Protein AF-A0A445ASC3-F1 (afdb_monomer)

InterPro domains:
  IPR044824 Protein MAINTENANCE OF MERISTEMS-like [PTHR46033] (13-96)

Structure (mmCIF, N/CA/C/O backbone):
data_AF-A0A445ASC3-F1
#
_entry.id   AF-A0A445ASC3-F1
#
loop_
_atom_site.group_PDB
_atom_site.id
_atom_site.type_symbol
_atom_site.label_atom_id
_atom_site.label_alt_id
_atom_site.label_comp_id
_atom_site.label_asym_id
_atom_site.label_entity_id
_atom_site.label_seq_id
_atom_site.pdbx_PDB_ins_code
_atom_site.Cartn_x
_atom_site.Cartn_y
_atom_site.Cartn_z
_atom_site.occupancy
_atom_site.B_iso_or_equiv
_atom_site.auth_seq_id
_atom_site.auth_comp_id
_atom_site.auth_asym_id
_atom_site.auth_atom_id
_atom_site.pdbx_PDB_model_num
ATOM 1 N N . MET A 1 1 ? -5.730 -18.139 -25.866 1.00 34.94 1 MET A N 1
ATOM 2 C CA . MET A 1 1 ? -4.702 -17.527 -24.991 1.00 34.94 1 MET A CA 1
ATOM 3 C C . MET A 1 1 ? -5.071 -16.063 -24.742 1.00 34.94 1 MET A C 1
ATOM 5 O O . MET A 1 1 ? -4.876 -15.243 -25.631 1.00 34.94 1 MET A O 1
ATOM 9 N N . ARG A 1 2 ? -5.695 -15.721 -23.602 1.00 41.66 2 ARG A N 1
ATOM 10 C CA . ARG A 1 2 ? -6.029 -14.319 -23.276 1.00 41.66 2 ARG A CA 1
ATOM 11 C C . ARG A 1 2 ? -4.757 -13.605 -22.817 1.00 41.66 2 ARG A C 1
ATOM 13 O O . ARG A 1 2 ? -4.193 -13.951 -21.782 1.00 41.66 2 ARG A O 1
ATOM 20 N N . ARG A 1 3 ? -4.291 -12.649 -23.622 1.00 43.09 3 ARG A N 1
ATOM 21 C CA . ARG A 1 3 ? -3.148 -11.779 -23.319 1.00 43.09 3 ARG A CA 1
ATOM 22 C C . ARG A 1 3 ? -3.444 -11.005 -22.029 1.00 43.09 3 ARG A C 1
ATOM 24 O O . ARG A 1 3 ? -4.424 -10.273 -21.974 1.00 43.09 3 ARG A O 1
ATOM 31 N N . GLN A 1 4 ? -2.599 -11.144 -21.007 1.00 41.47 4 GLN A N 1
ATOM 32 C CA . GLN A 1 4 ? -2.651 -10.364 -19.758 1.00 41.47 4 GLN A CA 1
ATOM 33 C C . GLN A 1 4 ? -2.174 -8.902 -19.947 1.00 41.47 4 GLN A C 1
ATOM 35 O O . GLN A 1 4 ? -1.440 -8.360 -19.126 1.00 41.47 4 GLN A O 1
ATOM 40 N N . GLN A 1 5 ? -2.554 -8.246 -21.043 1.00 52.19 5 GLN A N 1
ATOM 41 C CA . GLN A 1 5 ? -2.149 -6.875 -21.369 1.00 52.19 5 GLN A CA 1
ATOM 42 C C . GLN A 1 5 ? -3.397 -6.054 -21.678 1.00 52.19 5 GLN A C 1
ATOM 44 O O . GLN A 1 5 ? -3.895 -6.084 -22.796 1.00 52.19 5 GLN A O 1
ATOM 49 N N . GLY A 1 6 ? -3.932 -5.362 -20.672 1.00 49.69 6 GLY A N 1
ATOM 50 C CA . GLY A 1 6 ? -5.141 -4.560 -20.866 1.00 49.69 6 GLY A CA 1
ATOM 51 C C . GLY A 1 6 ? -5.603 -3.736 -19.668 1.00 49.69 6 GLY A C 1
ATOM 52 O O . GLY A 1 6 ? -6.781 -3.439 -19.598 1.00 49.69 6 GLY A O 1
ATOM 53 N N . MET A 1 7 ? -4.723 -3.388 -18.726 1.00 57.03 7 MET A N 1
ATOM 54 C CA . MET A 1 7 ? -5.047 -2.374 -17.712 1.00 57.03 7 MET A CA 1
ATOM 55 C C . MET A 1 7 ? -4.029 -1.252 -17.815 1.00 57.03 7 MET A C 1
ATOM 57 O O . MET A 1 7 ? -2.823 -1.513 -17.640 1.00 57.03 7 MET A O 1
ATOM 61 N N . ARG A 1 8 ? -4.512 -0.040 -18.110 1.00 65.88 8 ARG A N 1
ATOM 62 C CA . ARG A 1 8 ? -3.726 1.195 -18.024 1.00 65.88 8 ARG A CA 1
ATOM 63 C C . ARG A 1 8 ? -3.235 1.377 -16.590 1.00 65.88 8 ARG A C 1
ATOM 65 O O . ARG A 1 8 ? -3.808 0.827 -15.653 1.00 65.88 8 ARG A O 1
ATOM 72 N N . LEU A 1 9 ? -2.118 2.082 -16.420 1.00 64.69 9 LEU A N 1
ATOM 73 C CA . LEU A 1 9 ? -1.539 2.302 -15.091 1.00 64.69 9 LEU A CA 1
ATOM 74 C C . LEU A 1 9 ? -2.527 3.026 -14.180 1.00 64.69 9 LEU A C 1
ATOM 76 O O . LEU A 1 9 ? -2.690 2.613 -13.038 1.00 64.69 9 LEU A O 1
ATOM 80 N N . ASP A 1 10 ? -3.248 3.996 -14.733 1.00 65.69 10 ASP A N 1
ATOM 81 C CA . ASP A 1 10 ? -4.293 4.752 -14.047 1.00 65.69 10 ASP A CA 1
ATOM 82 C C . ASP A 1 10 ? -5.380 3.820 -13.488 1.00 65.69 10 ASP A C 1
ATOM 84 O O . ASP A 1 10 ? -5.640 3.829 -12.292 1.00 65.69 10 ASP A O 1
ATOM 88 N N . GLU A 1 11 ? -5.896 2.888 -14.298 1.00 65.94 11 GLU A N 1
ATOM 89 C CA . GLU A 1 11 ? -6.919 1.911 -13.879 1.00 65.94 11 GLU A CA 1
ATOM 90 C C . GLU A 1 11 ? -6.437 0.958 -12.776 1.00 65.94 11 GLU A C 1
ATOM 92 O O . GLU A 1 11 ? -7.231 0.455 -11.985 1.00 65.94 11 GLU A O 1
ATOM 97 N N . ARG A 1 12 ? -5.130 0.685 -12.697 1.00 69.62 12 ARG A N 1
ATOM 98 C CA . ARG A 1 12 ? -4.582 -0.148 -11.616 1.00 69.62 12 ARG A CA 1
ATOM 99 C C . ARG A 1 12 ? -4.588 0.607 -10.298 1.00 69.62 12 ARG A C 1
ATOM 101 O O . ARG A 1 12 ? -4.865 0.006 -9.267 1.00 69.62 12 ARG A O 1
ATOM 108 N N . TYR A 1 13 ? -4.290 1.900 -10.326 1.00 70.62 13 TYR A N 1
ATOM 109 C CA . TYR A 1 13 ? -4.351 2.732 -9.130 1.00 70.62 13 TYR A CA 1
ATOM 110 C C . TYR A 1 13 ? -5.797 2.969 -8.677 1.00 70.62 13 TYR A C 1
ATOM 112 O O . TYR A 1 13 ? -6.056 2.944 -7.477 1.00 70.62 13 TYR A O 1
ATOM 120 N N . GLU A 1 14 ? -6.754 3.042 -9.605 1.00 73.31 14 GLU A N 1
ATOM 121 C CA . GLU A 1 14 ? -8.188 3.084 -9.275 1.00 73.31 14 GLU A CA 1
ATOM 122 C C . GLU A 1 14 ? -8.648 1.859 -8.461 1.00 73.31 14 GLU A C 1
ATOM 124 O O . GLU A 1 14 ? -9.491 1.982 -7.577 1.00 73.31 14 GLU A O 1
ATOM 129 N N . LEU A 1 15 ? -8.051 0.675 -8.659 1.00 71.31 15 LEU A N 1
ATOM 130 C CA . LEU A 1 15 ? -8.382 -0.522 -7.863 1.00 71.31 15 LEU A CA 1
ATOM 131 C C . LEU A 1 15 ? -8.004 -0.398 -6.381 1.00 71.31 15 LEU A C 1
ATOM 133 O O . LEU A 1 15 ? -8.601 -1.076 -5.537 1.00 71.31 15 LEU A O 1
ATOM 137 N N . LEU A 1 16 ? -7.014 0.445 -6.075 1.00 72.38 16 LEU A N 1
ATOM 138 C CA . LEU A 1 16 ? -6.645 0.821 -4.713 1.00 72.38 16 LEU A CA 1
ATOM 139 C C . LEU A 1 16 ? -7.534 1.936 -4.167 1.00 72.38 16 LEU A C 1
ATOM 141 O O . LEU A 1 16 ? -7.367 2.277 -3.001 1.00 72.38 16 LEU A O 1
ATOM 145 N N . GLY A 1 17 ? -8.398 2.542 -4.991 1.00 76.25 17 GLY A N 1
ATOM 146 C CA . GLY A 1 17 ? -9.219 3.727 -4.714 1.00 76.25 17 GLY A CA 1
ATOM 147 C C . GLY A 1 17 ? -8.431 4.983 -4.309 1.00 76.25 17 GLY A C 1
ATOM 148 O O . GLY A 1 17 ? -9.019 5.981 -3.888 1.00 76.25 17 GLY A O 1
ATOM 149 N N . VAL A 1 18 ? -7.096 4.908 -4.286 1.00 77.75 18 VAL A N 1
ATOM 150 C CA . VAL A 1 18 ? -6.159 6.001 -4.001 1.00 77.75 18 VAL A CA 1
ATOM 151 C C . VAL A 1 18 ? -5.063 5.936 -5.042 1.00 77.75 18 VAL A C 1
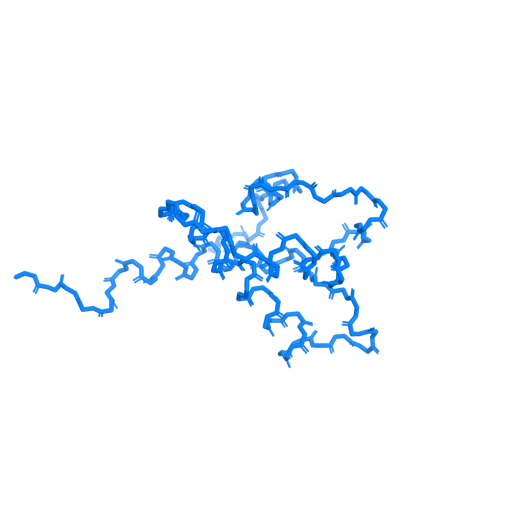ATOM 153 O O . VAL A 1 18 ? -4.470 4.882 -5.280 1.00 77.75 18 VAL A O 1
ATOM 156 N N . ILE A 1 19 ? -4.745 7.095 -5.595 1.00 80.31 19 ILE A N 1
ATOM 157 C CA . ILE A 1 19 ? -3.625 7.244 -6.507 1.00 80.31 19 ILE A CA 1
ATOM 158 C C . ILE A 1 19 ? -2.400 7.633 -5.667 1.00 80.31 19 ILE A C 1
ATOM 160 O O . ILE A 1 19 ? -2.416 8.693 -5.033 1.00 80.31 19 ILE A O 1
ATOM 164 N N . PRO A 1 20 ? -1.347 6.799 -5.608 1.00 78.81 20 PRO A N 1
ATOM 165 C CA . PRO A 1 20 ? -0.115 7.172 -4.932 1.00 78.81 20 PRO A CA 1
ATOM 166 C C . PRO A 1 20 ? 0.543 8.365 -5.633 1.00 78.81 20 PRO A C 1
ATOM 168 O O . PRO A 1 20 ? 0.534 8.444 -6.865 1.00 78.81 20 PRO A O 1
ATOM 171 N N . PRO A 1 21 ? 1.166 9.283 -4.878 1.00 81.94 21 PRO A N 1
ATOM 172 C CA . PRO A 1 21 ? 1.921 10.374 -5.472 1.00 81.94 21 PRO A CA 1
ATOM 173 C C . PRO A 1 21 ? 3.107 9.818 -6.268 1.00 81.94 21 PRO A C 1
ATOM 175 O O . PRO A 1 21 ? 3.742 8.844 -5.862 1.00 81.94 21 PRO A O 1
ATOM 178 N N . LEU A 1 22 ? 3.450 10.469 -7.384 1.00 79.00 22 LEU A N 1
ATOM 179 C CA . LEU A 1 22 ? 4.523 10.020 -8.284 1.00 79.00 22 LEU A CA 1
ATOM 180 C C . LEU A 1 22 ? 5.886 9.875 -7.583 1.00 79.00 22 LEU A C 1
ATOM 182 O O . LEU A 1 22 ? 6.701 9.067 -8.008 1.00 79.00 22 LEU A O 1
ATOM 186 N N . SER A 1 23 ? 6.120 10.603 -6.485 1.00 82.88 23 SER A N 1
ATOM 187 C CA . SER A 1 23 ? 7.325 10.475 -5.650 1.00 82.88 23 SER A CA 1
ATOM 188 C C . SER A 1 23 ? 7.447 9.120 -4.945 1.00 82.88 23 SER A C 1
ATOM 190 O O . SER A 1 23 ? 8.553 8.697 -4.622 1.00 82.88 23 SER A O 1
ATOM 192 N N . GLN A 1 24 ? 6.324 8.434 -4.725 1.00 81.62 24 GLN A N 1
ATOM 193 C CA . GLN A 1 24 ? 6.248 7.111 -4.101 1.00 81.62 24 GLN A CA 1
ATOM 194 C C . GLN A 1 24 ? 6.139 5.991 -5.143 1.00 81.62 24 GLN A C 1
ATOM 196 O O . GLN A 1 24 ? 6.129 4.815 -4.778 1.00 81.62 24 GLN A O 1
ATOM 201 N N . VAL A 1 25 ? 6.063 6.338 -6.433 1.00 79.94 25 VAL A N 1
ATOM 202 C CA . VAL A 1 25 ? 5.947 5.394 -7.545 1.00 79.94 25 VAL A CA 1
ATOM 203 C C . VAL A 1 25 ? 7.269 5.315 -8.295 1.00 79.94 25 VAL A C 1
ATOM 205 O O . VAL A 1 25 ? 7.735 6.278 -8.895 1.00 79.94 25 VAL A O 1
ATOM 208 N N . GLN A 1 26 ? 7.843 4.119 -8.350 1.00 78.31 26 GLN A N 1
ATOM 209 C CA . GLN A 1 26 ? 9.028 3.836 -9.142 1.00 78.31 26 GLN A CA 1
ATOM 210 C C . GLN A 1 26 ? 8.680 2.849 -10.262 1.00 78.31 26 GLN A C 1
ATOM 212 O O . GLN A 1 26 ? 8.588 1.641 -10.043 1.00 78.31 26 GLN A O 1
ATOM 217 N N . LYS A 1 27 ? 8.482 3.374 -11.481 1.00 76.50 27 LYS A N 1
ATOM 218 C CA . LYS A 1 27 ? 8.079 2.651 -12.711 1.00 76.50 27 LYS A CA 1
ATOM 219 C C . LYS A 1 27 ? 6.767 1.861 -12.580 1.00 76.50 27 LYS A C 1
ATOM 221 O O . LYS A 1 27 ? 5.747 2.262 -13.121 1.00 76.50 27 LYS A O 1
ATOM 226 N N . PHE A 1 28 ? 6.814 0.722 -11.893 1.00 75.31 28 PHE A N 1
ATOM 227 C CA . PHE A 1 28 ? 5.705 -0.215 -11.684 1.00 75.31 28 PHE A CA 1
ATOM 228 C C . PHE A 1 28 ? 5.679 -0.755 -10.249 1.00 75.31 28 PHE A C 1
ATOM 230 O O . PHE A 1 28 ? 5.174 -1.855 -10.003 1.00 75.31 28 PHE A O 1
ATOM 237 N N . ALA A 1 29 ? 6.268 -0.028 -9.310 1.00 79.69 29 ALA A N 1
ATOM 238 C CA . ALA A 1 29 ? 6.230 -0.364 -7.905 1.00 79.69 29 ALA A CA 1
ATOM 239 C C . ALA A 1 29 ? 5.916 0.881 -7.081 1.00 79.69 29 ALA A C 1
ATOM 241 O O . ALA A 1 29 ? 6.251 1.994 -7.480 1.00 79.69 29 ALA A O 1
ATOM 242 N N . VAL A 1 30 ? 5.245 0.679 -5.958 1.00 83.44 30 VAL A N 1
ATOM 243 C CA . VAL A 1 30 ? 4.896 1.727 -5.000 1.00 83.44 30 VAL A CA 1
ATOM 244 C C . VAL A 1 30 ? 5.659 1.463 -3.716 1.00 83.44 30 VAL A C 1
ATOM 246 O O . VAL A 1 30 ? 5.856 0.307 -3.348 1.00 83.44 30 VAL A O 1
ATOM 249 N N . ASN A 1 31 ? 6.085 2.517 -3.035 1.00 84.44 31 ASN A N 1
ATOM 250 C CA . ASN A 1 31 ? 6.778 2.399 -1.764 1.00 84.44 31 ASN A CA 1
ATOM 251 C C . ASN A 1 31 ? 5.913 1.677 -0.701 1.00 84.44 31 ASN A C 1
ATOM 253 O O . ASN A 1 31 ? 4.740 2.009 -0.508 1.00 84.44 31 ASN A O 1
ATOM 257 N N . CYS A 1 32 ? 6.500 0.697 -0.007 1.00 81.38 32 CYS A N 1
ATOM 258 C CA . CYS A 1 32 ? 5.866 -0.056 1.079 1.00 81.38 32 CYS A CA 1
ATOM 259 C C . CYS A 1 32 ? 5.409 0.863 2.218 1.00 81.38 32 CYS A C 1
ATOM 261 O O . CYS A 1 32 ? 4.312 0.678 2.740 1.00 81.38 32 CYS A O 1
ATOM 263 N N . THR A 1 33 ? 6.218 1.863 2.578 1.00 83.06 33 THR A N 1
ATOM 264 C CA . THR A 1 33 ? 5.914 2.825 3.644 1.00 83.06 33 THR A CA 1
ATOM 265 C C . THR A 1 33 ? 4.656 3.612 3.313 1.00 83.06 33 THR A C 1
ATOM 267 O O . THR A 1 33 ? 3.754 3.676 4.139 1.00 83.06 33 THR A O 1
ATOM 270 N N . TRP A 1 34 ? 4.519 4.107 2.077 1.00 85.00 34 TRP A N 1
ATOM 271 C CA . TRP A 1 34 ? 3.294 4.795 1.654 1.00 85.00 34 TRP A CA 1
ATOM 272 C C . TRP A 1 34 ? 2.062 3.885 1.753 1.00 85.00 34 TRP A C 1
ATOM 274 O O . TRP A 1 34 ? 0.999 4.313 2.208 1.00 85.00 34 TRP A O 1
ATOM 284 N N . PHE A 1 35 ? 2.204 2.614 1.363 1.00 82.62 35 PHE A N 1
ATOM 285 C CA . PHE A 1 35 ? 1.136 1.622 1.489 1.00 82.62 35 PHE A CA 1
ATOM 286 C C . PHE A 1 35 ? 0.731 1.407 2.953 1.00 82.62 35 PHE A C 1
ATOM 288 O O . PHE A 1 35 ? -0.459 1.371 3.255 1.00 82.62 35 PHE A O 1
ATOM 295 N N . GLN A 1 36 ? 1.700 1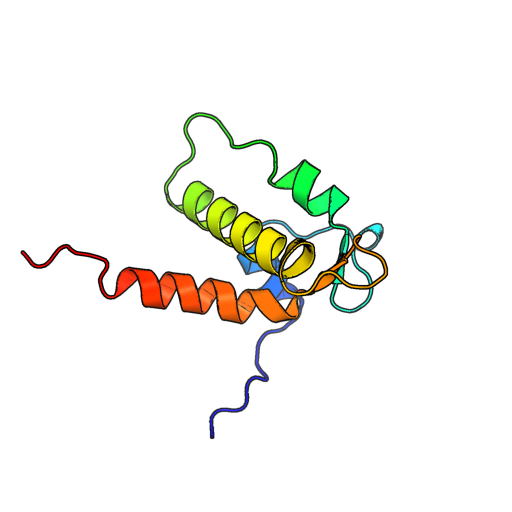.311 3.864 1.00 81.81 36 GLN A N 1
ATOM 296 C CA . GLN A 1 36 ? 1.452 1.181 5.301 1.00 81.81 36 GLN A CA 1
ATOM 297 C C . GLN A 1 36 ? 0.849 2.446 5.915 1.00 81.81 36 GLN A C 1
ATOM 299 O O . GLN A 1 36 ? -0.038 2.348 6.753 1.00 81.81 36 GLN A O 1
ATOM 304 N N . GLU A 1 37 ? 1.270 3.636 5.505 1.00 84.81 37 GLU A N 1
ATOM 305 C CA . GLU A 1 37 ? 0.680 4.882 6.002 1.00 84.81 37 GLU A CA 1
ATOM 306 C C . GLU A 1 37 ? -0.766 5.053 5.524 1.00 84.81 37 GLU A C 1
ATOM 308 O O . GLU A 1 37 ? -1.629 5.474 6.295 1.00 84.81 37 GLU A O 1
ATOM 313 N N . THR A 1 38 ? -1.043 4.673 4.274 1.00 83.81 38 THR A N 1
ATOM 314 C CA . THR A 1 38 ? -2.360 4.849 3.647 1.00 83.81 38 THR A CA 1
ATOM 315 C C . THR A 1 38 ? -3.360 3.773 4.069 1.00 83.81 38 THR A C 1
ATOM 317 O O . THR A 1 38 ? -4.522 4.079 4.321 1.00 83.81 38 THR A O 1
ATOM 320 N N . PHE A 1 39 ? -2.920 2.515 4.168 1.00 82.00 39 PHE A N 1
ATOM 321 C CA . PHE A 1 39 ? -3.783 1.362 4.460 1.00 82.00 39 PHE A CA 1
ATOM 322 C C . PHE A 1 39 ? -3.519 0.706 5.820 1.00 82.00 39 PHE A C 1
ATOM 324 O O . PHE A 1 39 ? -4.209 -0.241 6.189 1.00 82.00 39 PHE A O 1
ATOM 331 N N . GLY A 1 40 ? -2.540 1.176 6.592 1.00 77.44 40 GLY A N 1
ATOM 332 C CA . GLY A 1 40 ? -2.253 0.640 7.927 1.00 77.44 40 GLY A CA 1
ATOM 333 C C . GLY A 1 40 ? -3.214 1.133 9.005 1.00 77.44 40 GLY A C 1
ATOM 334 O O . GLY A 1 40 ? -3.319 0.509 10.057 1.00 77.44 40 GLY A O 1
ATOM 335 N N . LYS A 1 41 ? -3.948 2.225 8.754 1.00 80.31 41 LYS A N 1
ATOM 336 C CA . LYS A 1 41 ? -5.014 2.706 9.639 1.00 80.31 41 LYS A CA 1
ATOM 337 C C . LYS A 1 41 ? -6.372 2.381 9.038 1.00 80.31 41 LYS A C 1
ATOM 339 O O . LYS A 1 41 ? -6.840 3.068 8.137 1.00 80.31 41 LYS A O 1
ATOM 344 N N . TYR A 1 42 ? -6.996 1.334 9.559 1.00 78.88 42 TYR A N 1
ATOM 345 C CA . TYR A 1 42 ? -8.355 0.966 9.187 1.00 78.88 42 TYR A CA 1
ATOM 346 C C . TYR A 1 42 ? -9.364 1.995 9.736 1.00 78.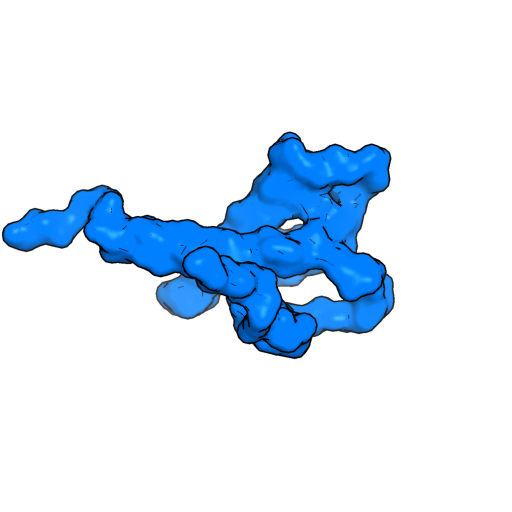88 42 TYR A C 1
ATOM 348 O O . TYR A 1 42 ? -9.336 2.273 10.940 1.00 78.88 42 TYR A O 1
ATOM 356 N N . PRO A 1 43 ? -10.241 2.584 8.902 1.00 75.00 43 PRO A N 1
ATOM 357 C CA . PRO A 1 43 ? -11.224 3.554 9.365 1.00 75.00 43 PRO A CA 1
ATOM 358 C C . PRO A 1 43 ? -12.321 2.876 10.199 1.00 75.00 43 PRO A C 1
ATOM 360 O O . PRO A 1 43 ? -12.873 1.842 9.822 1.00 75.00 43 PRO A O 1
ATOM 363 N N . ALA A 1 44 ? -12.653 3.465 11.350 1.00 75.75 44 ALA A N 1
ATOM 364 C CA . ALA A 1 44 ? -13.748 2.984 12.187 1.00 75.75 44 ALA A CA 1
ATOM 365 C C . ALA A 1 44 ? -15.089 3.201 11.466 1.00 75.75 44 ALA A C 1
ATOM 367 O O . ALA A 1 44 ? -15.398 4.321 11.067 1.00 75.75 44 ALA A O 1
ATOM 368 N N . GLY A 1 45 ? -15.876 2.134 11.305 1.00 80.94 45 GLY A N 1
ATOM 369 C CA . GLY A 1 45 ? -17.157 2.185 10.588 1.00 80.94 45 GLY A CA 1
ATOM 370 C C . GLY A 1 45 ? -17.041 2.101 9.062 1.00 80.94 45 GLY A C 1
ATOM 371 O O . GLY A 1 45 ? -17.911 2.615 8.368 1.00 80.94 45 GLY A O 1
ATOM 372 N N . ALA A 1 46 ? -15.977 1.482 8.544 1.00 79.38 46 ALA A N 1
ATOM 373 C CA . ALA A 1 46 ? -15.796 1.254 7.114 1.00 79.38 46 ALA A CA 1
ATOM 374 C C . ALA A 1 46 ? -16.970 0.475 6.491 1.00 79.38 46 ALA A C 1
ATOM 376 O O . ALA A 1 46 ? -17.390 -0.559 7.013 1.00 79.38 46 ALA A O 1
ATOM 377 N N . ASP A 1 47 ? -17.450 0.956 5.350 1.00 84.88 47 ASP A N 1
ATOM 378 C CA . ASP A 1 47 ? -18.387 0.254 4.477 1.00 84.88 47 ASP A CA 1
ATOM 379 C C . ASP A 1 47 ? -17.712 -0.927 3.745 1.00 84.88 47 ASP A C 1
ATOM 381 O O . ASP A 1 47 ? -16.485 -1.063 3.725 1.00 84.88 47 ASP A O 1
ATOM 385 N N . GLU A 1 48 ? -18.509 -1.795 3.115 1.00 80.50 48 GLU A N 1
ATOM 386 C CA . GLU A 1 48 ? -18.003 -2.983 2.412 1.00 80.50 48 GLU A CA 1
ATOM 387 C C . GL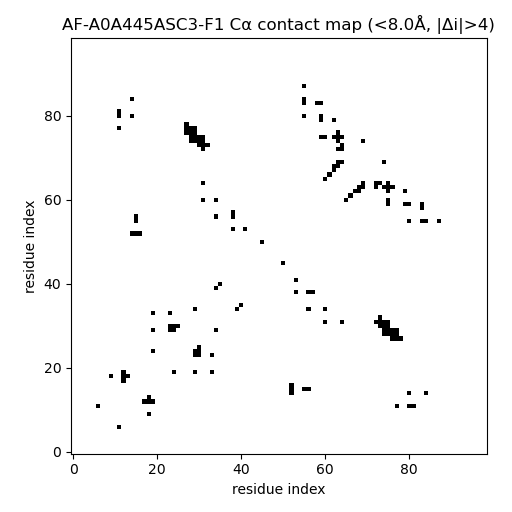U A 1 48 ? -17.037 -2.657 1.262 1.00 80.50 48 GLU A C 1
ATOM 389 O O . GLU A 1 48 ? -16.170 -3.469 0.938 1.00 80.50 48 GLU A O 1
ATOM 394 N N . GLU A 1 49 ? -17.163 -1.500 0.608 1.00 81.12 49 GLU A N 1
ATOM 395 C CA . GLU A 1 49 ? -16.228 -1.082 -0.441 1.00 81.12 49 GLU A CA 1
ATOM 396 C C . GLU A 1 49 ? -14.873 -0.703 0.164 1.00 81.12 49 GLU A C 1
ATOM 398 O O . GLU A 1 49 ? -13.825 -1.153 -0.312 1.00 81.12 49 GLU A O 1
ATOM 403 N N . THR A 1 50 ? -14.889 0.023 1.282 1.00 82.44 50 THR A N 1
ATOM 404 C CA . THR A 1 50 ? -13.688 0.339 2.057 1.00 82.44 50 THR A CA 1
ATOM 405 C C . THR A 1 50 ? -13.023 -0.931 2.603 1.00 82.44 50 THR A C 1
ATOM 407 O O . THR A 1 50 ? -11.810 -1.091 2.461 1.00 82.44 50 THR A O 1
ATOM 410 N N . VAL A 1 51 ? -13.782 -1.891 3.140 1.00 82.38 51 VAL A N 1
ATOM 411 C CA . VA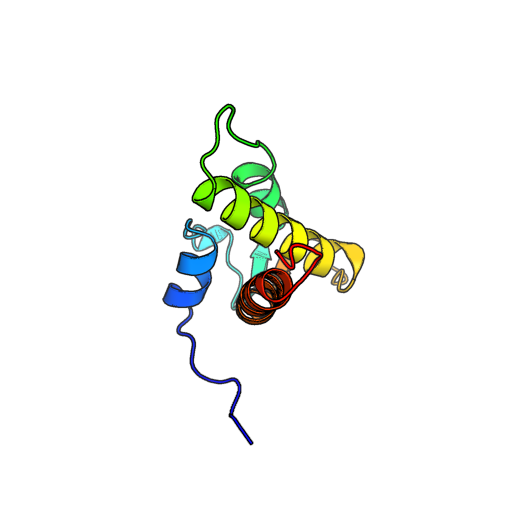L A 1 51 ? -13.248 -3.192 3.596 1.00 82.38 51 VAL A CA 1
ATOM 412 C C . VAL A 1 51 ? -12.529 -3.922 2.464 1.00 82.38 51 VAL A C 1
ATOM 414 O O . VAL A 1 51 ? -11.378 -4.336 2.619 1.00 82.38 51 VAL A O 1
ATOM 417 N N . ARG A 1 52 ? -13.185 -4.050 1.306 1.00 82.06 52 ARG A N 1
ATOM 418 C CA . ARG A 1 52 ? -12.640 -4.730 0.124 1.00 82.06 52 ARG A CA 1
ATOM 419 C C . ARG A 1 52 ? -11.347 -4.086 -0.355 1.00 82.06 52 ARG A C 1
ATOM 421 O O . ARG A 1 52 ? -10.348 -4.757 -0.611 1.00 82.06 52 ARG A O 1
ATOM 428 N N . ARG A 1 53 ? -11.324 -2.759 -0.388 1.00 82.88 53 ARG A N 1
ATOM 429 C CA . ARG A 1 53 ? -10.146 -1.971 -0.738 1.00 82.88 53 ARG A CA 1
ATOM 430 C C . ARG A 1 53 ? -8.976 -2.189 0.229 1.00 82.88 53 ARG A C 1
ATOM 432 O O . ARG A 1 53 ? -7.848 -2.395 -0.221 1.00 82.88 53 ARG A O 1
ATOM 439 N N . PHE A 1 54 ? -9.233 -2.199 1.536 1.00 82.81 54 PHE A N 1
ATOM 440 C CA . PHE A 1 54 ? -8.213 -2.499 2.546 1.00 82.81 54 PHE A CA 1
ATOM 441 C C . PHE A 1 54 ? -7.720 -3.948 2.452 1.00 82.81 54 PHE A C 1
ATOM 443 O O . PHE A 1 54 ? -6.515 -4.188 2.530 1.00 82.81 54 PHE A O 1
ATOM 450 N N . ALA A 1 55 ? -8.612 -4.907 2.194 1.00 83.81 55 ALA A N 1
ATOM 451 C CA . ALA A 1 55 ? -8.242 -6.302 1.969 1.00 83.81 55 ALA A CA 1
ATOM 452 C C . ALA A 1 55 ? -7.319 -6.455 0.748 1.00 83.81 55 ALA A C 1
ATOM 454 O O . ALA A 1 55 ? -6.292 -7.134 0.832 1.00 83.81 55 ALA A O 1
ATOM 455 N N . ARG A 1 56 ?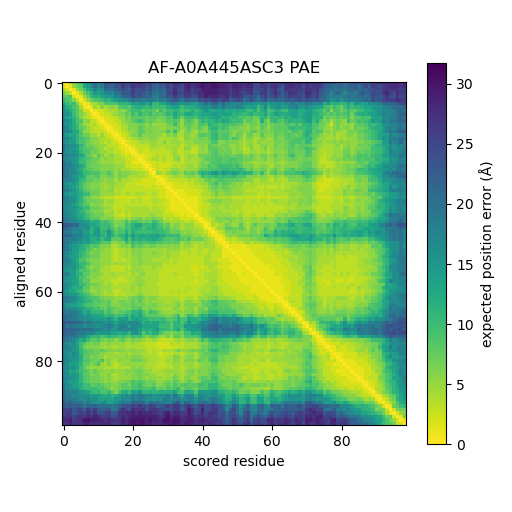 -7.617 -5.762 -0.363 1.00 84.06 56 ARG A N 1
ATOM 456 C CA . ARG A 1 56 ? -6.753 -5.745 -1.556 1.00 84.06 56 ARG A CA 1
ATOM 457 C C . ARG A 1 56 ? -5.358 -5.217 -1.229 1.00 84.06 56 ARG A C 1
ATOM 459 O O . ARG A 1 56 ? -4.364 -5.859 -1.569 1.00 84.06 56 ARG A O 1
ATOM 466 N N . ALA A 1 57 ? -5.281 -4.076 -0.545 1.00 84.12 57 ALA A N 1
ATOM 467 C CA . ALA A 1 57 ? -4.011 -3.474 -0.152 1.00 84.12 57 ALA A CA 1
ATOM 468 C C . ALA A 1 57 ? -3.204 -4.385 0.787 1.00 84.12 57 ALA A C 1
ATOM 470 O O . ALA A 1 57 ? -1.993 -4.530 0.618 1.00 84.12 57 ALA A O 1
ATOM 471 N N . TYR A 1 58 ? -3.872 -5.061 1.724 1.00 82.81 58 TYR A N 1
ATOM 472 C CA . TYR A 1 58 ? -3.231 -5.986 2.652 1.00 82.81 58 TYR A CA 1
ATOM 473 C C . TYR A 1 58 ? -2.664 -7.223 1.944 1.00 82.81 58 TYR A C 1
ATOM 475 O O . TYR A 1 58 ? -1.500 -7.567 2.144 1.00 82.81 58 TYR A O 1
ATOM 483 N N . ILE A 1 59 ? -3.433 -7.852 1.047 1.00 84.19 59 ILE A N 1
ATOM 484 C CA . ILE A 1 59 ? -2.964 -8.992 0.240 1.00 84.19 59 ILE A CA 1
ATOM 485 C C . ILE A 1 59 ? -1.779 -8.580 -0.639 1.00 84.19 59 ILE A C 1
ATOM 487 O O . ILE A 1 59 ? -0.790 -9.304 -0.733 1.00 84.19 59 ILE A O 1
ATOM 491 N N . MET A 1 60 ? -1.834 -7.398 -1.255 1.00 83.69 60 MET A N 1
ATOM 492 C CA . MET A 1 60 ? -0.700 -6.868 -2.012 1.00 83.69 60 MET A CA 1
ATOM 493 C C . MET A 1 60 ? 0.540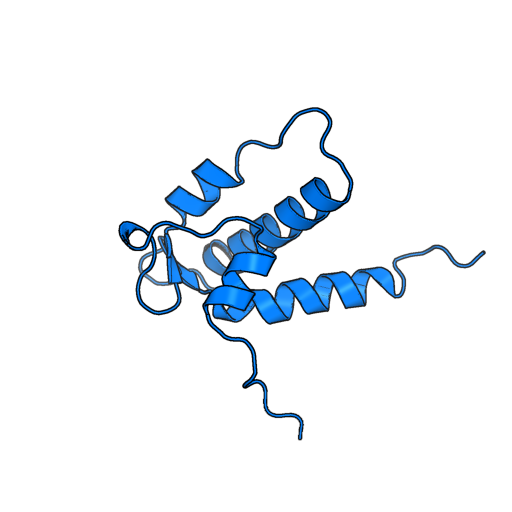 -6.652 -1.153 1.00 83.69 60 MET A C 1
ATOM 495 O O . MET A 1 60 ? 1.643 -6.951 -1.608 1.00 83.69 60 MET A O 1
ATOM 499 N N . MET A 1 61 ? 0.369 -6.138 0.066 1.00 81.25 61 MET A N 1
ATOM 500 C CA . MET A 1 61 ? 1.466 -5.963 1.007 1.00 81.25 61 MET A CA 1
ATOM 501 C C . MET A 1 61 ? 2.080 -7.315 1.358 1.00 81.25 61 MET A C 1
ATOM 503 O O . MET A 1 61 ? 3.286 -7.458 1.220 1.00 81.25 61 MET A O 1
ATOM 507 N N . LEU A 1 62 ? 1.274 -8.329 1.687 1.00 81.81 62 LEU A N 1
ATOM 508 C CA . LEU A 1 62 ? 1.760 -9.694 1.923 1.00 81.81 62 LEU A CA 1
ATOM 509 C C . LEU A 1 62 ? 2.552 -10.241 0.725 1.00 81.81 62 LEU A C 1
ATOM 511 O O . LEU A 1 62 ? 3.635 -10.801 0.894 1.00 81.81 62 LEU A O 1
ATOM 515 N N . LEU A 1 63 ? 2.051 -10.042 -0.497 1.00 81.25 63 LEU A N 1
ATOM 516 C CA . LEU A 1 63 ? 2.745 -10.472 -1.711 1.00 81.25 63 LEU A CA 1
ATOM 517 C C . LEU A 1 63 ? 4.070 -9.725 -1.913 1.00 81.25 63 LEU A C 1
ATOM 519 O O . LEU A 1 63 ? 5.064 -10.353 -2.260 1.00 81.25 63 LEU A O 1
ATOM 523 N N . GLY A 1 64 ? 4.098 -8.409 -1.698 1.00 77.44 64 GLY A N 1
ATOM 524 C CA . GLY A 1 64 ? 5.277 -7.569 -1.919 1.00 77.44 64 GLY A CA 1
ATOM 525 C C . GLY A 1 64 ? 6.336 -7.637 -0.816 1.00 77.44 64 GLY A C 1
ATOM 526 O O . GLY A 1 64 ? 7.511 -7.453 -1.112 1.00 77.44 64 GLY A O 1
ATOM 527 N N . THR A 1 65 ? 5.949 -7.909 0.434 1.00 75.00 65 THR A N 1
ATOM 528 C CA . THR A 1 65 ? 6.864 -7.896 1.589 1.00 75.00 65 THR A CA 1
ATOM 529 C C . THR A 1 65 ? 7.190 -9.277 2.141 1.00 75.00 65 THR A C 1
ATOM 531 O O . THR A 1 65 ? 8.267 -9.434 2.705 1.00 75.00 65 THR A O 1
ATOM 534 N N . GLN A 1 66 ? 6.305 -10.273 1.999 1.00 75.31 66 GLN A N 1
ATOM 535 C CA . GLN A 1 66 ? 6.549 -11.625 2.519 1.00 75.31 66 GLN A CA 1
ATOM 536 C C . GLN A 1 66 ? 6.898 -12.628 1.419 1.00 75.31 66 GLN A C 1
ATOM 538 O O . GLN A 1 66 ? 7.859 -13.377 1.565 1.00 75.31 66 GLN A O 1
ATOM 543 N N . LEU A 1 67 ? 6.138 -12.658 0.319 1.00 72.56 67 LEU A N 1
ATOM 544 C CA . LEU A 1 67 ? 6.324 -13.674 -0.730 1.00 72.56 67 LEU A CA 1
ATOM 545 C C . LEU A 1 67 ? 7.387 -13.290 -1.765 1.00 72.56 67 LEU A C 1
ATOM 547 O O . LEU A 1 67 ? 8.201 -14.115 -2.169 1.00 72.56 67 LEU A O 1
ATOM 551 N N . PHE A 1 68 ? 7.354 -12.038 -2.212 1.00 69.12 68 PHE A N 1
ATOM 552 C CA . PHE A 1 68 ? 8.230 -11.495 -3.248 1.00 69.12 68 PHE A CA 1
ATOM 553 C C . PHE A 1 68 ? 9.001 -10.295 -2.719 1.00 69.12 68 PHE A C 1
ATOM 555 O O . PHE A 1 68 ? 9.159 -9.305 -3.435 1.00 69.12 68 PHE A O 1
ATOM 562 N N . ALA A 1 69 ? 9.452 -10.392 -1.465 1.00 62.75 69 ALA A N 1
ATOM 563 C CA . ALA A 1 69 ? 10.335 -9.411 -0.863 1.00 62.75 69 ALA A CA 1
ATOM 564 C C . ALA A 1 69 ? 11.532 -9.198 -1.797 1.00 62.75 69 ALA A C 1
ATOM 566 O O . ALA A 1 69 ? 12.397 -10.065 -1.938 1.00 62.75 69 ALA A O 1
ATOM 567 N N . ASP A 1 70 ? 11.548 -8.064 -2.494 1.00 63.12 70 ASP A N 1
ATOM 568 C CA . ASP A 1 70 ? 12.713 -7.668 -3.267 1.00 63.12 70 ASP A CA 1
ATOM 569 C C . ASP A 1 70 ? 13.893 -7.464 -2.305 1.00 63.12 70 ASP A C 1
ATOM 571 O O . ASP A 1 70 ? 13.700 -7.187 -1.119 1.00 63.12 70 ASP A O 1
ATOM 575 N N . LYS A 1 71 ? 15.132 -7.541 -2.801 1.00 58.50 71 LYS A N 1
ATOM 576 C CA . LYS A 1 71 ? 16.326 -7.271 -1.980 1.00 58.50 71 LYS A CA 1
ATOM 577 C C . LYS A 1 71 ? 16.281 -5.895 -1.303 1.00 58.50 71 LYS A C 1
ATOM 579 O O . LYS A 1 71 ? 16.967 -5.702 -0.304 1.00 58.50 71 LYS A O 1
ATOM 584 N N . SER A 1 72 ? 15.497 -4.951 -1.835 1.00 58.53 72 SER A N 1
ATOM 585 C CA . SER A 1 72 ? 15.278 -3.635 -1.230 1.00 58.53 72 SER A CA 1
ATOM 586 C C . SER A 1 72 ? 14.165 -3.582 -0.176 1.00 58.53 72 SER A C 1
ATOM 588 O O . SER A 1 72 ? 14.092 -2.577 0.523 1.00 58.53 72 SER A O 1
ATOM 590 N N . GLY A 1 73 ? 13.285 -4.591 -0.070 1.00 59.91 73 GLY A N 1
ATOM 591 C CA . GLY A 1 73 ? 12.178 -4.688 0.905 1.00 59.91 73 GLY A CA 1
ATOM 592 C C . GLY A 1 73 ? 11.125 -3.566 0.871 1.00 59.91 73 GLY A C 1
ATOM 593 O O . GLY A 1 73 ? 10.105 -3.643 1.552 1.00 59.91 73 GLY A O 1
ATOM 594 N N . ASN A 1 74 ? 11.351 -2.527 0.066 1.00 72.75 74 ASN A N 1
ATOM 595 C CA . ASN A 1 74 ? 10.694 -1.231 0.209 1.00 72.75 74 ASN A CA 1
ATOM 596 C C . ASN A 1 74 ? 9.689 -0.927 -0.902 1.00 72.75 74 ASN A C 1
ATOM 598 O O . ASN A 1 74 ? 9.110 0.157 -0.898 1.00 72.75 74 ASN A O 1
ATOM 602 N N . HIS A 1 75 ? 9.476 -1.839 -1.855 1.00 78.75 75 HIS A N 1
ATOM 603 C CA . HIS A 1 75 ? 8.626 -1.579 -3.015 1.00 78.75 75 HIS A CA 1
ATOM 604 C C . HIS A 1 75 ? 7.663 -2.737 -3.314 1.00 78.75 75 HIS A C 1
ATOM 606 O O . HIS A 1 75 ? 8.073 -3.881 -3.492 1.00 78.75 75 HIS A O 1
ATOM 612 N N . ILE A 1 76 ? 6.374 -2.419 -3.445 1.00 81.19 76 ILE A N 1
ATOM 613 C CA . ILE A 1 76 ? 5.298 -3.342 -3.821 1.00 81.19 76 ILE A CA 1
ATOM 614 C C . ILE A 1 76 ? 4.991 -3.157 -5.305 1.00 81.19 76 ILE A C 1
ATOM 616 O O . ILE A 1 76 ? 4.582 -2.081 -5.743 1.00 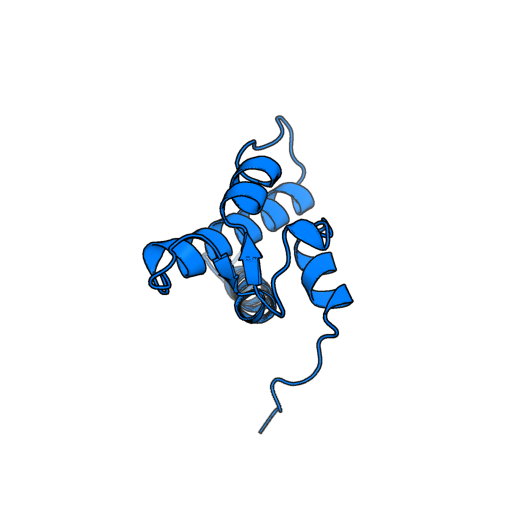81.19 76 ILE A O 1
ATOM 620 N N . HIS A 1 77 ? 5.147 -4.213 -6.102 1.00 81.75 77 HIS A N 1
ATOM 621 C CA . HIS A 1 77 ? 4.864 -4.152 -7.535 1.00 81.75 77 HIS A CA 1
ATOM 622 C C . HIS A 1 77 ? 3.358 -4.078 -7.836 1.00 81.75 77 HIS A C 1
ATOM 624 O O . HIS A 1 77 ? 2.591 -4.978 -7.500 1.00 81.75 77 HIS A O 1
ATOM 630 N N . ILE A 1 78 ? 2.932 -3.077 -8.611 1.00 79.62 78 ILE A N 1
ATOM 631 C CA . ILE A 1 78 ? 1.526 -2.918 -9.044 1.00 79.62 78 ILE A CA 1
ATOM 632 C C . ILE A 1 78 ? 1.072 -3.990 -10.042 1.00 79.62 78 ILE A C 1
ATOM 634 O O . ILE A 1 78 ? -0.092 -4.045 -10.429 1.00 79.62 78 ILE A O 1
ATOM 638 N N . ARG A 1 79 ? 1.988 -4.856 -10.492 1.00 80.19 79 ARG A N 1
ATOM 639 C CA . ARG A 1 79 ? 1.657 -6.025 -11.314 1.00 80.19 79 ARG A CA 1
ATOM 640 C C . ARG A 1 79 ? 0.697 -6.969 -10.589 1.00 80.19 79 ARG A C 1
ATOM 642 O O . ARG A 1 79 ? -0.045 -7.663 -11.270 1.00 80.19 79 ARG A O 1
ATOM 649 N N . TRP A 1 80 ? 0.693 -6.983 -9.256 1.00 77.31 80 TRP A N 1
ATOM 650 C CA . TRP A 1 80 ? -0.160 -7.869 -8.463 1.00 77.31 80 TRP A CA 1
ATOM 651 C C . TRP A 1 80 ? -1.628 -7.423 -8.411 1.00 77.31 80 TRP A C 1
ATOM 653 O O . TRP A 1 80 ? -2.495 -8.272 -8.247 1.00 77.31 80 TRP A O 1
ATOM 663 N N . LEU A 1 81 ? -1.931 -6.137 -8.636 1.00 78.69 81 LEU A N 1
ATOM 664 C CA . LEU A 1 81 ? -3.290 -5.577 -8.537 1.00 78.69 81 LEU A CA 1
ATOM 665 C C . LEU A 1 81 ? -4.359 -6.341 -9.331 1.00 78.69 81 LEU A C 1
ATOM 667 O O . LEU A 1 81 ? -5.365 -6.723 -8.736 1.00 78.69 81 LEU A O 1
ATOM 671 N N . PRO A 1 82 ? -4.151 -6.657 -10.625 1.00 77.19 82 PRO A N 1
ATOM 672 C CA . PRO A 1 82 ? -5.111 -7.453 -11.384 1.00 77.19 82 PRO A CA 1
ATOM 673 C C . PRO A 1 82 ? -5.290 -8.874 -10.837 1.00 77.19 82 PRO A C 1
ATOM 675 O O . PRO A 1 82 ? -6.346 -9.468 -11.020 1.00 77.19 82 PRO A O 1
ATOM 678 N N . TYR A 1 83 ? -4.275 -9.449 -10.186 1.00 78.19 83 TYR A N 1
ATOM 679 C CA . TYR A 1 83 ? -4.392 -10.772 -9.566 1.00 78.19 83 TYR A CA 1
ATOM 680 C C . TYR A 1 83 ? -5.182 -10.702 -8.264 1.00 78.19 83 TYR A C 1
ATOM 682 O O . TYR A 1 83 ? -5.995 -11.583 -8.019 1.00 78.19 83 TYR A O 1
ATOM 690 N N . VAL A 1 84 ? -4.985 -9.652 -7.463 1.00 80.56 84 VAL A N 1
ATOM 691 C CA . VAL A 1 84 ? -5.734 -9.453 -6.217 1.00 80.56 84 VAL A CA 1
ATOM 692 C C . VAL A 1 84 ? -7.205 -9.140 -6.500 1.00 80.56 84 VAL A C 1
ATOM 694 O O . VAL A 1 84 ? -8.070 -9.743 -5.875 1.00 80.56 84 VAL A O 1
ATOM 697 N N . ALA A 1 85 ? -7.500 -8.291 -7.490 1.00 79.88 85 ALA A N 1
ATOM 698 C CA . ALA A 1 85 ? -8.876 -8.043 -7.933 1.00 79.88 85 ALA A CA 1
ATOM 699 C C . ALA A 1 85 ? -9.568 -9.344 -8.381 1.00 79.88 85 ALA A C 1
ATOM 701 O O . ALA A 1 85 ? -10.673 -9.655 -7.952 1.00 79.88 85 ALA A O 1
ATOM 702 N N . ARG A 1 86 ? -8.866 -10.176 -9.159 1.00 78.56 86 ARG A N 1
ATOM 703 C CA . ARG A 1 86 ? -9.382 -11.488 -9.571 1.00 78.56 86 ARG A CA 1
ATOM 704 C C . ARG A 1 86 ? -9.508 -12.487 -8.420 1.00 78.56 86 ARG A C 1
ATOM 706 O O . ARG A 1 86 ? -10.390 -13.334 -8.473 1.00 78.56 86 ARG A O 1
ATOM 713 N N . LEU A 1 87 ? -8.626 -12.438 -7.421 1.00 75.38 87 LEU A N 1
ATOM 714 C CA . LEU A 1 87 ? -8.693 -13.308 -6.243 1.00 75.38 87 LEU A CA 1
ATOM 715 C C . LEU A 1 87 ? -9.947 -13.015 -5.421 1.00 75.38 87 LEU A C 1
ATOM 717 O O . LEU A 1 87 ? -10.597 -13.941 -4.954 1.00 75.38 87 LEU A O 1
ATOM 721 N N . GLU A 1 88 ? -10.299 -11.744 -5.275 1.00 71.12 88 GLU A N 1
ATOM 722 C CA . GLU A 1 88 ? -11.542 -11.328 -4.634 1.00 71.12 88 GLU A CA 1
ATOM 723 C C . GLU A 1 88 ? -12.770 -11.782 -5.432 1.00 71.12 88 GLU A C 1
ATOM 725 O O . GLU A 1 88 ? -13.682 -12.372 -4.855 1.00 71.12 88 GLU A O 1
ATOM 730 N N . GLU A 1 89 ? -12.765 -11.593 -6.758 1.00 69.88 89 GLU A N 1
ATOM 731 C CA . GLU A 1 89 ? -13.819 -12.133 -7.627 1.00 69.88 89 GLU A CA 1
ATOM 732 C C . GLU A 1 89 ? -13.955 -13.652 -7.456 1.00 69.88 89 GLU A C 1
ATOM 734 O O . GLU A 1 89 ? -15.068 -14.153 -7.360 1.00 69.88 89 GLU A O 1
ATOM 739 N N . MET A 1 90 ? -12.839 -14.386 -7.360 1.00 64.69 90 MET A N 1
ATOM 740 C CA . MET A 1 90 ? -12.824 -15.829 -7.081 1.00 64.69 90 MET A CA 1
ATOM 741 C C . MET A 1 90 ? -13.304 -16.173 -5.664 1.00 64.69 90 MET A C 1
ATOM 743 O O . MET A 1 90 ? -13.986 -17.178 -5.486 1.00 64.69 90 MET A O 1
ATOM 747 N N . GLY A 1 91 ? -12.991 -15.351 -4.662 1.00 59.47 91 GLY A N 1
ATOM 748 C CA . GLY A 1 91 ? -13.462 -15.516 -3.285 1.00 59.47 91 GLY A CA 1
ATOM 749 C C . GLY A 1 91 ? -14.975 -15.339 -3.142 1.00 59.47 91 GLY A C 1
ATOM 750 O O . GLY A 1 91 ? -15.582 -15.976 -2.284 1.00 59.47 91 GLY A O 1
ATOM 751 N N . ALA A 1 92 ? -15.596 -14.558 -4.029 1.00 60.00 92 ALA A N 1
ATOM 752 C CA . ALA A 1 92 ? -17.049 -14.439 -4.116 1.00 60.00 92 ALA A CA 1
ATOM 753 C C . ALA A 1 92 ? -17.737 -15.698 -4.688 1.00 60.00 92 ALA A C 1
ATOM 755 O O . ALA A 1 92 ? -18.948 -15.836 -4.540 1.00 60.00 92 ALA A O 1
ATOM 756 N N . TYR A 1 93 ? -17.003 -16.633 -5.314 1.00 54.56 93 TYR A N 1
ATOM 757 C CA . TYR A 1 93 ? -17.607 -17.830 -5.919 1.00 54.56 93 TYR A CA 1
ATOM 758 C C . TYR A 1 93 ? -17.937 -18.960 -4.938 1.00 54.56 93 TYR A C 1
ATOM 760 O O . TYR A 1 93 ? -18.737 -19.820 -5.295 1.00 54.56 93 TYR A O 1
ATOM 768 N N . SER A 1 94 ? -17.365 -18.989 -3.733 1.00 59.06 94 SER A N 1
ATOM 769 C CA . SER A 1 94 ? -17.805 -19.819 -2.598 1.00 59.06 94 SER A CA 1
ATOM 770 C C . SER A 1 94 ? -16.690 -19.904 -1.570 1.00 59.06 94 SER A C 1
ATOM 772 O O . SER A 1 94 ? -15.704 -20.608 -1.774 1.00 59.06 94 SER A O 1
ATOM 774 N N . TRP A 1 95 ? -16.926 -19.305 -0.410 1.00 55.56 95 TRP A N 1
ATOM 775 C CA . TRP A 1 95 ? -16.394 -19.817 0.855 1.00 55.56 95 TRP A CA 1
ATOM 776 C C . TRP A 1 95 ? -17.530 -20.232 1.799 1.00 55.56 95 TRP A C 1
ATOM 778 O O . TRP A 1 95 ? -17.405 -20.143 3.014 1.00 55.56 95 TRP A O 1
ATOM 788 N N . GLY A 1 96 ? -18.635 -20.720 1.223 1.00 52.81 96 GLY A N 1
ATOM 789 C CA . GLY A 1 96 ? -19.776 -21.253 1.961 1.00 52.81 96 GLY A CA 1
ATOM 790 C C . GLY A 1 96 ? -20.874 -20.224 2.213 1.00 52.81 96 GLY A C 1
ATOM 791 O O . GLY A 1 96 ? -20.975 -19.669 3.297 1.00 52.81 96 GLY A O 1
ATOM 792 N N . LEU A 1 97 ? -21.752 -20.037 1.230 1.00 43.16 97 LEU A N 1
ATOM 793 C CA . LEU A 1 97 ? -23.177 -19.892 1.516 1.00 43.16 97 LEU A CA 1
ATOM 794 C C . LEU A 1 97 ? -23.952 -20.420 0.308 1.00 43.16 97 LEU A C 1
ATOM 796 O O . LEU A 1 97 ? -24.305 -19.697 -0.619 1.00 43.16 97 LEU A O 1
ATOM 800 N N . GLN A 1 98 ? -24.134 -21.733 0.305 1.00 49.34 98 GLN A N 1
ATOM 801 C CA . GLN A 1 98 ? -25.177 -22.371 -0.474 1.00 49.34 98 GLN A CA 1
ATOM 802 C C . GLN A 1 98 ? -26.421 -22.326 0.421 1.00 49.34 98 GLN A C 1
ATOM 804 O O . GLN A 1 98 ? -26.380 -22.829 1.544 1.00 49.34 98 GLN A O 1
ATOM 809 N N . HIS A 1 99 ? -27.445 -21.605 -0.030 1.00 41.81 99 HIS A N 1
ATOM 810 C CA . HIS A 1 99 ? -28.780 -21.608 0.568 1.00 41.81 99 HIS A CA 1
ATOM 811 C C . HIS A 1 99 ? -29.476 -22.953 0.301 1.00 41.81 99 HIS A C 1
ATOM 813 O O . HIS A 1 99 ? -29.160 -23.578 -0.739 1.00 41.81 99 HIS A O 1
#

Neares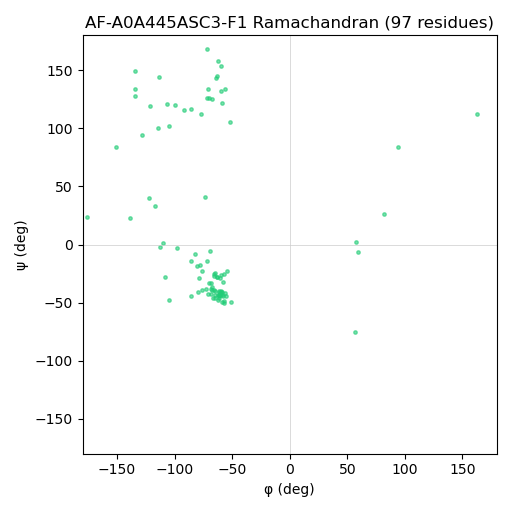t PDB structures (foldseek):
  1tuz-assembly1_A  TM=3.355E-01  e=2.389E+00  Homo sapiens
  2n04-assembly1_A  TM=2.871E-01  e=5.357E+00  Homo sapiens

Radius of gyration: 14.36 Å; Cα contacts (8 Å, |Δi|>4): 83; chains: 1; bounding box: 45×33×37 Å

Solvent-accessible surface area (backbone atoms only — not comparable to full-atom values): 6073 Å² total; per-residue (Å²): 135,86,77,95,74,86,72,57,71,66,62,53,30,55,67,58,76,50,75,77,57,70,92,48,46,59,100,58,24,34,34,40,65,60,50,45,68,68,59,63,61,78,66,88,87,60,50,73,67,55,47,52,35,45,51,45,55,49,55,47,45,46,45,18,54,68,74,53,46,46,99,77,57,45,50,28,53,60,78,48,46,68,54,45,57,49,48,52,60,54,53,72,74,64,86,77,81,82,130

Organism: Arachis hypogaea (NCBI:txid3818)

Foldseek 3Di:
DDPPPDADPVNLCVLLVHDDDVVQDDPFWGWLVVLCVVLVDQDDPDDPSSVLSSQLSVVQSCCDQPVVCDPVSTIGGSVCSVVSVVVVVVPVVDPDDDD

Sequence (99 aa):
MRRQQGMRLDERYELLGVIPPLSQVQKFAVNCTWFQETFGKYPAGADEETVRRFARAYIMMLLGTQLFADKSGNHIHIRWLPYVARLEEMGAYSWGLQH

Mean predicted aligned error: 9.6 Å

Secondary structure (DSSP, 8-state):
---S----HHHHHHTTTSPPPGGGEETTEEEHHHHHHHHSSPPTT--HHHHHHHHHHHHHHHIIIIIS--TTS-EEEGGGHHHHHHHHHHHTT-SS---

pLDDT: mean 72.8, std 12.19, range [34.94, 85.0]